Protein AF-A0A2T1E8F5-F1 (afdb_monomer)

Mean predicted aligned error: 16.67 Å

Solvent-accessible surface area (backbone atoms only — not comparable to full-atom values): 5632 Å² total; per-residue (Å²): 138,82,84,78,82,75,80,77,85,62,57,87,89,65,60,66,88,78,55,80,90,68,93,83,65,95,81,70,78,80,75,82,84,77,86,71,56,72,72,56,43,74,75,36,88,45,74,65,56,48,49,52,54,53,50,51,49,51,52,56,44,69,76,50,71,90,74,71,87,84,70,84,89,74,82,87,77,135

Secondary structure (DSSP, 8-state):
-------TTS-GGG-GGGS-----STT-------PPPHHHHHH--SHHHHHHHHHHHHHHHHH-GGGSSSSS------

Foldseek 3Di:
DDDDPPPPPDDPVPPPVPDDDDDDDDPDPPDPDDDDDPVVCVVQVDPVSVVVVVVVVVVVCVVPVPPDPPPPPDDDDD

pLDDT: mean 72.71, std 16.67, range [36.97, 95.19]

Sequence (78 aa):
MSQTFEDDDLRPEYDFTKLPVVARGQGRKKSTLIQLDPDVAAIFPDSGAVNEGLRLLMRLIQQSPSQLNANITVTSPK

Structure (mmCIF, N/CA/C/O backbone):
data_AF-A0A2T1E8F5-F1
#
_entry.id   AF-A0A2T1E8F5-F1
#
loop_
_atom_site.group_PDB
_atom_site.id
_atom_site.type_symbol
_atom_site.label_atom_id
_atom_site.label_alt_id
_atom_site.label_comp_id
_atom_site.label_asym_id
_atom_site.label_entity_id
_atom_site.label_seq_id
_atom_site.pdbx_PDB_ins_code
_atom_site.Cartn_x
_atom_site.Cartn_y
_atom_site.Cartn_z
_atom_site.occupancy
_atom_site.B_iso_or_equiv
_atom_site.auth_seq_id
_atom_site.auth_comp_id
_atom_site.auth_asym_id
_atom_site.auth_atom_id
_atom_site.pdbx_PDB_model_num
ATOM 1 N N . MET A 1 1 ? 42.331 -0.179 -43.562 1.00 37.72 1 MET A N 1
ATOM 2 C CA . MET A 1 1 ? 41.727 -1.187 -42.668 1.00 37.72 1 MET A CA 1
ATOM 3 C C . MET A 1 1 ? 40.424 -0.608 -42.156 1.00 37.72 1 MET A C 1
ATOM 5 O O . MET A 1 1 ? 40.452 0.196 -41.236 1.00 37.72 1 MET A O 1
ATOM 9 N N . SER A 1 2 ? 39.318 -0.928 -42.822 1.00 44.78 2 SER A N 1
ATOM 10 C CA . SER A 1 2 ? 37.976 -0.521 -42.404 1.00 44.78 2 SER A CA 1
ATOM 11 C C . SER A 1 2 ? 37.336 -1.755 -41.791 1.00 44.78 2 SER A C 1
ATOM 13 O O . SER A 1 2 ? 37.082 -2.719 -42.504 1.00 44.78 2 SER A O 1
ATOM 15 N N . GLN A 1 3 ? 37.190 -1.772 -40.471 1.00 48.53 3 GLN A N 1
ATOM 16 C CA . GLN A 1 3 ? 36.566 -2.881 -39.763 1.00 48.53 3 GLN A CA 1
ATOM 17 C C . GLN A 1 3 ? 35.059 -2.624 -39.754 1.00 48.53 3 GLN A C 1
ATOM 19 O O . GLN A 1 3 ? 34.570 -1.824 -38.959 1.00 48.53 3 GLN A O 1
ATOM 24 N N . THR A 1 4 ? 34.344 -3.221 -40.709 1.00 45.28 4 THR A N 1
ATOM 25 C CA . THR A 1 4 ? 32.888 -3.346 -40.648 1.00 45.28 4 THR A CA 1
ATOM 26 C C . THR A 1 4 ? 32.587 -4.431 -39.620 1.00 45.28 4 THR A C 1
ATOM 28 O O . THR A 1 4 ? 33.029 -5.571 -39.743 1.00 45.28 4 THR A O 1
ATOM 31 N N . PHE A 1 5 ? 31.943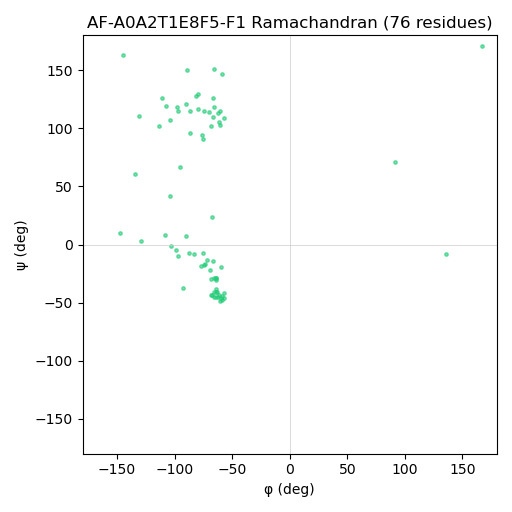 -4.040 -38.525 1.00 55.09 5 PHE A N 1
ATOM 32 C CA . PHE A 1 5 ? 31.418 -4.977 -37.543 1.00 55.09 5 PHE A CA 1
ATOM 33 C C . PHE A 1 5 ? 30.162 -5.583 -38.165 1.00 55.09 5 PHE A C 1
ATOM 35 O O . PHE A 1 5 ? 29.089 -4.992 -38.092 1.00 55.09 5 PHE A O 1
ATOM 42 N N . GLU A 1 6 ? 30.334 -6.697 -38.869 1.00 59.09 6 GLU A N 1
ATOM 43 C CA . GLU A 1 6 ? 29.221 -7.518 -39.330 1.00 59.09 6 GLU A CA 1
ATOM 44 C C . GLU A 1 6 ? 28.487 -8.035 -38.083 1.00 59.09 6 GLU A C 1
ATOM 46 O O . GLU A 1 6 ? 29.030 -8.809 -37.295 1.00 59.09 6 GLU A O 1
ATOM 51 N N . ASP A 1 7 ? 27.255 -7.569 -37.897 1.00 57.12 7 ASP A N 1
ATOM 52 C CA . ASP A 1 7 ? 26.275 -7.975 -36.876 1.00 57.12 7 ASP A CA 1
ATOM 53 C C . ASP A 1 7 ? 25.778 -9.430 -37.105 1.00 57.12 7 ASP A C 1
ATOM 55 O O . ASP A 1 7 ? 24.671 -9.797 -36.730 1.00 57.12 7 ASP A O 1
ATOM 59 N N . ASP A 1 8 ? 26.568 -10.263 -37.790 1.00 56.19 8 ASP A N 1
ATOM 60 C CA . ASP A 1 8 ? 26.080 -11.408 -38.579 1.00 56.19 8 ASP A CA 1
ATOM 61 C C . ASP A 1 8 ? 26.189 -12.768 -37.859 1.00 56.19 8 ASP A C 1
ATOM 63 O O . ASP A 1 8 ? 25.683 -13.778 -38.336 1.00 56.19 8 ASP A O 1
ATOM 67 N N . ASP A 1 9 ? 26.785 -12.808 -36.662 1.00 68.69 9 ASP A N 1
ATOM 68 C CA . ASP A 1 9 ? 26.873 -14.030 -35.835 1.00 68.69 9 ASP A CA 1
ATOM 69 C C . ASP A 1 9 ? 25.869 -14.056 -34.663 1.00 68.69 9 ASP A C 1
ATOM 71 O O . ASP A 1 9 ? 25.808 -15.019 -33.888 1.00 68.69 9 ASP A O 1
ATOM 75 N N . LEU A 1 10 ? 25.061 -13.005 -34.497 1.00 73.06 10 LEU A N 1
ATOM 76 C CA . LEU A 1 10 ? 24.026 -12.954 -33.467 1.00 73.06 10 LEU A CA 1
ATOM 77 C C . LEU A 1 10 ? 22.741 -13.594 -33.980 1.00 73.06 10 LEU A C 1
ATOM 79 O O . LEU A 1 10 ? 22.081 -13.105 -34.894 1.00 73.06 10 LEU A O 1
ATOM 83 N N . ARG A 1 11 ? 22.347 -14.706 -33.351 1.00 77.50 11 ARG A N 1
ATOM 84 C CA . ARG A 1 11 ? 21.043 -15.310 -33.630 1.00 77.50 11 ARG A CA 1
ATOM 85 C C . ARG A 1 11 ? 19.920 -14.299 -33.334 1.00 77.50 11 ARG A C 1
ATOM 87 O O . ARG A 1 11 ? 20.034 -13.555 -32.358 1.00 77.50 11 ARG A O 1
ATOM 94 N N . PRO A 1 12 ? 18.801 -14.313 -34.082 1.00 72.94 12 PRO A N 1
ATOM 95 C CA . PRO A 1 12 ? 17.718 -13.332 -33.938 1.00 72.94 12 PRO A CA 1
ATOM 96 C C . PRO A 1 12 ? 17.075 -13.292 -32.542 1.00 72.94 12 PRO A C 1
ATOM 98 O O . PRO A 1 12 ? 16.437 -12.303 -32.184 1.00 72.94 12 PRO A O 1
ATOM 101 N N . GLU A 1 13 ? 17.234 -14.342 -31.730 1.00 77.50 13 GLU A N 1
ATOM 102 C CA . GLU A 1 13 ? 16.779 -14.364 -30.336 1.00 77.50 13 GLU A CA 1
ATOM 103 C C . GLU A 1 13 ? 17.643 -13.507 -29.390 1.00 77.50 13 GLU A C 1
ATOM 105 O O . GLU A 1 13 ? 17.201 -13.179 -28.289 1.00 77.50 13 GLU A O 1
ATOM 110 N N . TYR A 1 14 ? 18.853 -13.126 -29.804 1.00 70.06 14 TYR A N 1
ATOM 111 C CA . TYR A 1 14 ? 19.822 -12.359 -29.017 1.00 70.06 14 TYR A CA 1
ATOM 112 C C . TYR A 1 14 ? 19.898 -10.886 -29.451 1.00 70.06 14 TYR A C 1
ATOM 114 O O . TYR A 1 14 ? 20.968 -10.287 -29.503 1.00 70.06 14 TYR A O 1
ATOM 122 N N . ASP A 1 15 ? 18.746 -10.267 -29.715 1.00 79.62 15 ASP A N 1
ATOM 123 C CA . ASP A 1 15 ? 18.663 -8.820 -29.925 1.00 79.62 15 ASP A CA 1
ATOM 124 C C . ASP A 1 15 ? 18.764 -8.067 -28.587 1.00 79.62 15 ASP A C 1
ATOM 126 O O . ASP A 1 15 ? 17.782 -7.847 -27.868 1.00 79.62 15 ASP A O 1
ATOM 130 N N . PHE A 1 16 ? 19.984 -7.654 -28.251 1.00 74.94 16 PHE A N 1
ATOM 131 C CA . PHE A 1 16 ? 20.269 -6.913 -27.027 1.00 74.94 16 PHE A CA 1
ATOM 132 C C . PHE A 1 16 ? 19.747 -5.468 -27.047 1.00 74.94 16 PHE A C 1
ATOM 134 O O . PHE A 1 16 ? 19.651 -4.858 -25.981 1.00 74.94 16 PHE A O 1
ATOM 141 N N . THR A 1 17 ? 19.349 -4.922 -28.205 1.00 76.62 17 THR A N 1
ATOM 142 C CA . THR A 1 17 ? 18.783 -3.560 -28.303 1.00 76.62 17 THR A CA 1
ATOM 143 C C . THR A 1 17 ? 17.398 -3.458 -27.660 1.00 76.62 17 THR A C 1
ATOM 145 O O . THR A 1 17 ? 16.978 -2.381 -27.237 1.00 76.62 17 THR A O 1
ATOM 148 N N . LYS A 1 18 ? 16.706 -4.595 -27.523 1.00 74.19 18 LYS A N 1
ATOM 149 C CA . LYS A 1 18 ? 15.390 -4.711 -26.879 1.00 74.19 18 LYS A CA 1
ATOM 150 C C . LYS A 1 18 ? 15.467 -4.928 -25.369 1.00 74.19 18 LYS A C 1
ATOM 152 O O . LYS A 1 18 ? 14.428 -4.938 -24.705 1.00 74.19 18 LYS A O 1
ATOM 157 N N . LEU A 1 19 ? 16.659 -5.137 -24.806 1.00 74.19 19 LEU A N 1
ATOM 158 C CA . LEU A 1 19 ? 16.786 -5.395 -23.376 1.00 74.19 19 LEU A CA 1
ATOM 159 C C . LEU A 1 19 ? 16.712 -4.091 -22.568 1.00 74.19 19 LEU A C 1
ATOM 161 O O . LEU A 1 19 ? 17.460 -3.149 -22.835 1.00 74.19 19 LEU A O 1
ATOM 165 N N . PRO A 1 20 ? 15.867 -4.027 -21.523 1.00 74.19 20 PRO A N 1
ATOM 166 C CA . PRO A 1 20 ? 15.825 -2.871 -20.644 1.00 74.19 20 PRO A CA 1
ATOM 167 C C . PRO A 1 20 ? 17.137 -2.758 -19.860 1.00 74.19 20 PRO A C 1
ATOM 169 O O . PRO A 1 20 ? 17.558 -3.691 -19.167 1.00 74.19 20 PRO A O 1
ATOM 172 N N . VAL A 1 21 ? 17.774 -1.587 -19.931 1.00 72.19 21 VAL A N 1
ATOM 173 C CA . VAL A 1 21 ? 18.988 -1.291 -19.163 1.00 72.19 21 VAL A CA 1
ATOM 174 C C . VAL A 1 21 ? 18.630 -1.215 -17.681 1.00 72.19 21 VAL A C 1
ATOM 176 O O . VAL A 1 21 ? 18.097 -0.223 -17.188 1.00 72.19 21 VAL A O 1
ATOM 179 N N . VAL A 1 22 ? 18.932 -2.284 -16.946 1.00 71.56 22 VAL A N 1
ATOM 180 C CA . VAL A 1 22 ? 18.772 -2.337 -15.491 1.00 71.56 22 VAL A CA 1
ATOM 181 C C . VAL A 1 22 ? 20.108 -2.050 -14.814 1.00 71.56 22 VAL A C 1
ATOM 183 O O . VAL A 1 22 ? 21.061 -2.812 -14.957 1.00 71.56 22 VAL A O 1
ATOM 186 N N . ALA A 1 23 ? 20.188 -0.977 -14.024 1.00 69.75 23 ALA A N 1
ATOM 187 C CA . ALA A 1 23 ? 21.409 -0.611 -13.304 1.00 69.75 23 ALA A CA 1
ATOM 188 C C . ALA A 1 23 ? 21.873 -1.762 -12.393 1.00 69.75 23 ALA A C 1
ATOM 190 O O . ALA A 1 23 ? 21.213 -2.058 -11.394 1.00 69.75 23 ALA A O 1
ATOM 191 N N . ARG A 1 24 ? 22.976 -2.444 -12.740 1.00 65.00 24 ARG A N 1
ATOM 192 C CA . ARG A 1 24 ? 23.632 -3.487 -11.930 1.00 65.00 24 ARG A CA 1
ATOM 193 C C . ARG A 1 24 ? 24.794 -2.856 -11.146 1.00 65.00 24 ARG A C 1
ATOM 195 O O . ARG A 1 24 ? 25.747 -2.401 -11.756 1.00 65.00 24 ARG A O 1
ATOM 202 N N . GLY A 1 25 ? 24.727 -2.825 -9.809 1.00 66.06 25 GLY A N 1
ATOM 203 C CA . GLY A 1 25 ? 25.824 -2.310 -8.969 1.00 66.06 25 GLY A CA 1
ATOM 204 C C . GLY A 1 25 ? 25.455 -2.056 -7.500 1.00 66.06 25 GLY A C 1
ATOM 205 O O . GLY A 1 25 ? 24.279 -2.132 -7.125 1.00 66.06 25 GLY A O 1
ATOM 206 N N . GLN A 1 26 ? 26.468 -1.769 -6.671 1.00 57.81 26 GLN A N 1
ATOM 207 C CA . GLN A 1 26 ? 26.298 -1.269 -5.298 1.00 57.81 26 GLN A CA 1
ATOM 208 C C . GLN A 1 26 ? 25.665 0.126 -5.360 1.00 57.81 26 GLN A C 1
ATOM 210 O O . GLN A 1 26 ? 26.219 1.031 -5.970 1.00 57.81 26 GLN A O 1
ATOM 215 N N . GLY A 1 27 ? 24.471 0.282 -4.788 1.00 61.22 27 GLY A N 1
ATOM 216 C CA . GLY A 1 27 ? 23.658 1.499 -4.920 1.00 61.22 27 GLY A CA 1
ATOM 217 C C . GLY A 1 27 ? 22.179 1.224 -5.185 1.00 61.22 27 GLY A C 1
ATOM 218 O O . GLY A 1 27 ? 21.352 2.130 -5.104 1.00 61.22 27 GLY A O 1
ATOM 219 N N . ARG A 1 28 ? 21.803 -0.038 -5.435 1.00 62.41 28 ARG A N 1
ATOM 220 C CA . ARG A 1 28 ? 20.392 -0.428 -5.392 1.00 62.41 28 ARG A CA 1
ATOM 221 C C . ARG A 1 28 ? 19.835 -0.185 -3.994 1.00 62.41 28 ARG A C 1
ATOM 223 O O . ARG A 1 28 ? 20.203 -0.886 -3.052 1.00 62.41 28 ARG A O 1
ATOM 230 N N . LYS A 1 29 ? 18.884 0.743 -3.879 1.00 66.31 29 LYS A N 1
ATOM 231 C CA . LYS A 1 29 ? 17.933 0.729 -2.768 1.00 66.31 29 LYS A CA 1
ATOM 232 C C . LYS A 1 29 ? 17.168 -0.585 -2.890 1.00 66.31 29 LYS A C 1
ATOM 234 O O . LYS A 1 29 ? 16.382 -0.752 -3.820 1.00 66.31 29 LYS A O 1
ATOM 239 N N . LYS A 1 30 ? 17.462 -1.554 -2.019 1.00 67.38 30 LYS A N 1
A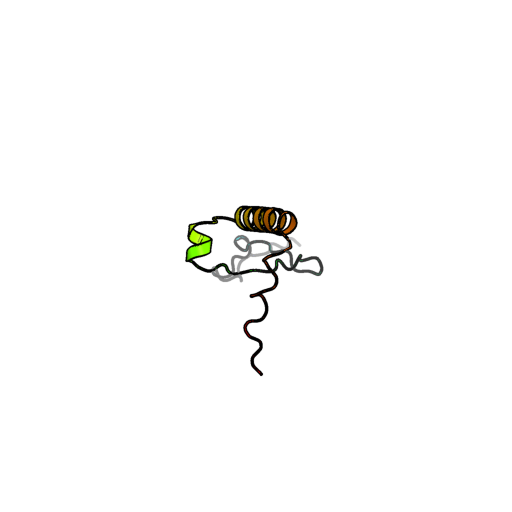TOM 240 C CA . LYS A 1 30 ? 16.613 -2.738 -1.875 1.00 67.38 30 LYS A CA 1
ATOM 241 C C . LYS A 1 30 ? 15.248 -2.215 -1.441 1.00 67.38 30 LYS A C 1
ATOM 243 O O . LYS A 1 30 ? 15.096 -1.778 -0.307 1.00 67.38 30 LYS A O 1
ATOM 248 N N . SER A 1 31 ? 14.304 -2.167 -2.375 1.00 68.38 31 SER A N 1
ATOM 249 C CA . SER A 1 31 ? 12.919 -1.875 -2.041 1.00 68.38 31 SER A CA 1
ATOM 250 C C . SER A 1 31 ? 12.398 -3.092 -1.293 1.00 68.38 31 SER A C 1
ATOM 252 O O . SER A 1 31 ? 12.378 -4.189 -1.855 1.00 68.38 31 SER A O 1
ATOM 254 N N . THR A 1 32 ? 12.072 -2.935 -0.014 1.00 76.56 32 THR A N 1
ATOM 255 C CA . THR A 1 32 ? 11.417 -3.998 0.745 1.00 76.56 32 THR A CA 1
ATOM 256 C C . THR A 1 32 ? 10.028 -4.187 0.150 1.00 76.56 32 THR A C 1
ATOM 258 O O . THR A 1 32 ? 9.183 -3.302 0.255 1.00 76.56 32 THR A O 1
ATOM 261 N N . LEU A 1 33 ? 9.813 -5.314 -0.526 1.00 79.81 33 LEU A N 1
ATOM 262 C CA . LEU A 1 33 ? 8.504 -5.680 -1.051 1.00 79.81 33 LEU A CA 1
ATOM 263 C C . LEU A 1 33 ? 7.679 -6.246 0.104 1.00 79.81 33 LEU A C 1
ATOM 265 O O . LEU A 1 33 ? 8.049 -7.266 0.682 1.00 79.81 33 LEU A O 1
ATOM 269 N N . ILE A 1 34 ? 6.591 -5.563 0.447 1.00 81.19 34 ILE A N 1
ATOM 270 C CA . ILE A 1 34 ? 5.594 -6.045 1.402 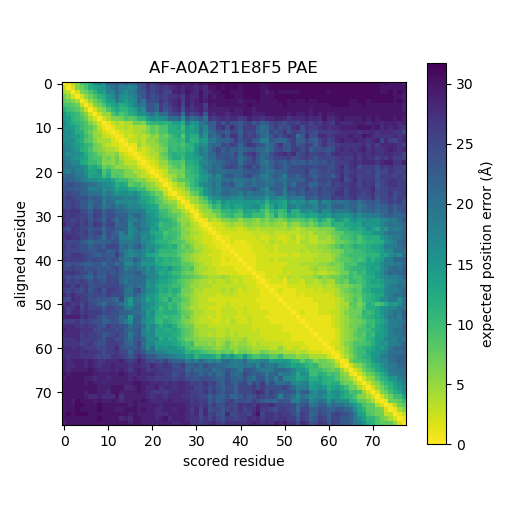1.00 81.19 34 ILE A CA 1
ATOM 271 C C . ILE A 1 34 ? 4.353 -6.413 0.600 1.00 81.19 34 ILE A C 1
ATOM 273 O O . ILE A 1 34 ? 3.791 -5.568 -0.097 1.00 81.19 34 ILE A O 1
ATOM 277 N N . GLN A 1 35 ? 3.960 -7.681 0.670 1.00 87.56 35 GLN A N 1
ATOM 278 C CA . GLN A 1 35 ? 2.719 -8.151 0.076 1.00 87.56 35 GLN A CA 1
ATOM 279 C C . GLN A 1 35 ? 1.568 -7.828 1.030 1.00 87.56 35 GLN A C 1
ATOM 281 O O . GLN A 1 35 ? 1.641 -8.146 2.215 1.00 87.56 35 GLN A O 1
ATOM 286 N N . LEU A 1 36 ? 0.534 -7.176 0.506 1.00 88.62 36 LEU A N 1
ATOM 287 C CA . LEU A 1 36 ? -0.722 -6.964 1.217 1.00 88.62 36 LEU A CA 1
ATOM 288 C C . LEU A 1 36 ? -1.662 -8.136 0.937 1.00 88.62 36 LEU A C 1
ATOM 290 O O . LEU A 1 36 ? -1.614 -8.727 -0.147 1.00 88.62 36 LEU A O 1
ATOM 294 N N . ASP A 1 37 ? -2.528 -8.437 1.898 1.00 91.69 37 ASP A N 1
ATOM 295 C CA . ASP A 1 37 ? -3.627 -9.373 1.687 1.00 91.69 37 ASP A CA 1
ATOM 296 C C . ASP A 1 37 ? -4.629 -8.809 0.655 1.00 91.69 37 ASP A C 1
ATOM 298 O O . ASP A 1 37 ? -4.736 -7.586 0.485 1.00 91.69 37 ASP A O 1
ATOM 302 N N . PRO A 1 38 ? -5.333 -9.675 -0.100 1.00 90.06 38 PRO A N 1
ATOM 303 C CA . PRO A 1 38 ? -6.158 -9.256 -1.237 1.00 90.06 38 PRO A CA 1
ATOM 304 C C . PRO A 1 38 ? -7.343 -8.362 -0.849 1.00 90.06 38 PRO A C 1
ATOM 306 O O . PRO A 1 38 ? -7.765 -7.521 -1.639 1.00 90.06 38 PRO A O 1
ATOM 309 N N . ASP A 1 39 ? -7.869 -8.517 0.360 1.00 92.12 39 ASP A N 1
ATOM 310 C CA . ASP A 1 39 ? -8.906 -7.665 0.942 1.00 92.12 39 ASP A CA 1
ATOM 311 C C . ASP A 1 39 ? -8.380 -6.254 1.249 1.00 92.12 39 ASP A C 1
ATOM 313 O O . ASP A 1 39 ? -9.021 -5.260 0.908 1.00 92.12 39 ASP A O 1
ATOM 317 N N . VAL A 1 40 ? -7.176 -6.153 1.815 1.00 89.31 40 VAL A N 1
ATOM 318 C CA . VAL A 1 40 ? -6.512 -4.876 2.097 1.00 89.31 40 VAL A CA 1
ATOM 319 C C . VAL A 1 40 ? -6.137 -4.175 0.795 1.00 89.31 40 VAL A C 1
ATOM 321 O O . VAL A 1 40 ? -6.389 -2.982 0.655 1.00 89.31 40 VAL A O 1
ATOM 324 N N . ALA A 1 41 ? -5.599 -4.902 -0.186 1.00 90.94 41 ALA A N 1
ATOM 325 C CA . ALA A 1 41 ? -5.246 -4.350 -1.494 1.00 90.94 41 ALA A CA 1
ATOM 326 C C . ALA A 1 41 ? -6.471 -3.879 -2.302 1.00 90.94 41 ALA A C 1
ATOM 328 O O . ALA A 1 41 ? -6.362 -2.943 -3.092 1.00 90.94 41 ALA A O 1
ATOM 329 N N . ALA A 1 42 ? -7.644 -4.493 -2.099 1.00 91.31 42 ALA A N 1
ATOM 330 C CA . ALA A 1 42 ? -8.889 -4.048 -2.728 1.00 91.31 42 ALA A CA 1
ATOM 331 C C . ALA A 1 42 ? -9.368 -2.687 -2.192 1.00 91.31 42 ALA A C 1
ATOM 333 O O . ALA A 1 42 ? -10.014 -1.932 -2.917 1.00 91.31 42 ALA A O 1
ATOM 334 N N . ILE A 1 43 ? -9.053 -2.373 -0.932 1.00 93.31 43 ILE A N 1
ATOM 335 C CA . ILE A 1 43 ? -9.444 -1.121 -0.269 1.00 93.31 43 ILE A CA 1
ATOM 336 C C . ILE A 1 43 ? -8.350 -0.051 -0.411 1.00 93.31 43 ILE A C 1
ATOM 338 O O . ILE A 1 43 ? -8.657 1.128 -0.590 1.00 93.31 43 ILE A O 1
ATOM 342 N N . PHE A 1 44 ? -7.077 -0.449 -0.350 1.00 92.12 44 PHE A N 1
ATOM 343 C CA . PHE A 1 44 ? -5.917 0.436 -0.411 1.00 92.12 44 PHE A CA 1
ATOM 344 C C . PHE A 1 44 ? -5.108 0.185 -1.695 1.00 92.12 44 PHE A C 1
ATOM 346 O O . PHE A 1 44 ? -4.322 -0.763 -1.748 1.00 92.12 44 PHE A O 1
ATOM 353 N N . PRO A 1 45 ? -5.249 1.042 -2.724 1.00 85.25 45 PRO A N 1
ATOM 354 C CA . PRO A 1 45 ? -4.640 0.815 -4.037 1.00 85.25 45 PRO A CA 1
ATOM 355 C C . PRO A 1 45 ? -3.123 1.053 -4.071 1.00 85.25 45 PRO A C 1
ATOM 357 O O . PRO A 1 45 ? -2.455 0.602 -5.001 1.00 85.25 45 PRO A O 1
ATOM 360 N N . ASP A 1 46 ? -2.564 1.766 -3.087 1.00 88.56 46 ASP A N 1
ATOM 361 C CA . ASP A 1 46 ? -1.139 2.084 -3.031 1.00 88.56 46 ASP A CA 1
ATOM 362 C C . ASP A 1 46 ? -0.576 2.103 -1.599 1.00 88.56 46 ASP A C 1
ATOM 364 O O . ASP A 1 46 ? -1.293 2.196 -0.598 1.00 88.56 46 ASP A O 1
ATOM 368 N N . SER A 1 47 ? 0.754 2.035 -1.503 1.00 88.81 47 SER A N 1
ATOM 369 C CA . SER A 1 47 ? 1.473 2.045 -0.225 1.00 88.81 47 SER A CA 1
ATOM 370 C C . SER A 1 47 ? 1.305 3.344 0.571 1.0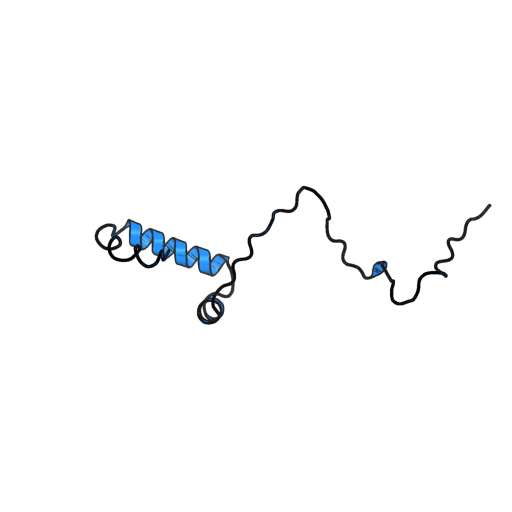0 88.81 47 SER A C 1
ATOM 372 O O . SER A 1 47 ? 1.401 3.335 1.794 1.00 88.81 47 SER A O 1
ATOM 374 N N . GLY A 1 48 ? 1.086 4.473 -0.103 1.00 91.25 48 GLY A N 1
ATOM 375 C CA . GLY A 1 48 ? 0.802 5.756 0.532 1.00 91.25 48 GLY A CA 1
ATOM 376 C C . GLY A 1 48 ? -0.537 5.731 1.264 1.00 91.25 48 GLY A C 1
ATOM 377 O O . GLY A 1 48 ? -0.583 6.113 2.431 1.00 91.25 48 GLY A O 1
ATOM 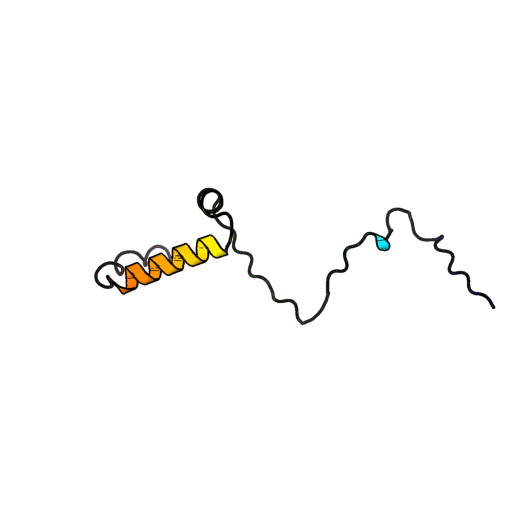378 N N . ALA A 1 49 ? -1.586 5.197 0.636 1.00 92.69 49 ALA A N 1
ATOM 379 C CA . ALA A 1 49 ? -2.908 5.045 1.240 1.00 92.69 49 ALA A CA 1
ATOM 380 C C . ALA A 1 49 ? -2.864 4.180 2.514 1.00 92.69 49 ALA A C 1
ATOM 382 O O . ALA A 1 49 ? -3.414 4.569 3.546 1.00 92.69 49 ALA A O 1
ATOM 383 N N . VAL A 1 50 ? -2.135 3.056 2.477 1.00 93.12 50 VAL A N 1
ATOM 384 C CA . VAL A 1 50 ? -1.902 2.213 3.665 1.00 93.12 50 VAL A CA 1
ATOM 385 C C . VAL A 1 50 ? -1.172 2.994 4.758 1.00 93.12 50 VAL A C 1
ATOM 387 O O . VAL A 1 50 ? -1.591 3.000 5.915 1.00 93.12 50 VAL A O 1
ATOM 390 N N . ASN A 1 51 ? -0.092 3.689 4.399 1.00 93.75 51 ASN A N 1
ATOM 391 C CA . ASN A 1 51 ? 0.720 4.429 5.360 1.00 93.75 51 ASN A CA 1
ATOM 392 C C . ASN A 1 51 ? -0.063 5.559 6.037 1.00 93.75 51 ASN A C 1
ATOM 394 O O . ASN A 1 51 ? 0.070 5.748 7.246 1.00 93.75 51 ASN A O 1
ATOM 398 N N . GLU A 1 52 ? -0.886 6.2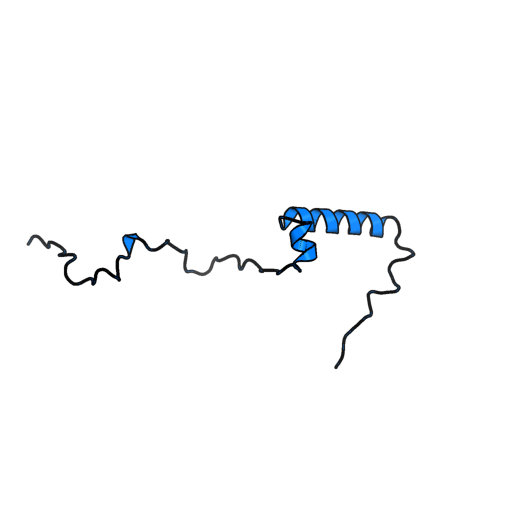96 5.295 1.00 94.88 52 GLU A N 1
ATOM 399 C CA . GLU A 1 52 ? -1.733 7.346 5.864 1.00 94.88 52 GLU A CA 1
ATOM 400 C C . GLU A 1 52 ? -2.802 6.770 6.799 1.00 94.88 52 GLU A C 1
ATOM 402 O O . GLU A 1 52 ? -2.994 7.295 7.898 1.00 94.88 52 GLU A O 1
ATOM 407 N N . GLY A 1 53 ? -3.424 5.644 6.432 1.00 93.44 53 GLY A N 1
ATOM 408 C CA . GLY A 1 53 ? -4.361 4.934 7.306 1.00 93.44 53 GLY A CA 1
ATOM 409 C C . GLY A 1 53 ? -3.716 4.503 8.628 1.00 93.44 53 GLY A C 1
ATOM 410 O O . GLY A 1 53 ? -4.236 4.795 9.707 1.00 93.44 53 GLY A O 1
ATOM 411 N N . LEU A 1 54 ? -2.532 3.888 8.562 1.00 94.31 54 LEU A N 1
ATOM 412 C CA . LEU A 1 54 ? -1.780 3.478 9.752 1.00 94.31 54 LEU A CA 1
ATOM 413 C C . LEU A 1 54 ? -1.342 4.676 10.607 1.00 94.31 54 LEU A C 1
ATOM 415 O O . LEU A 1 54 ? -1.412 4.612 11.833 1.00 94.31 54 LEU A O 1
ATOM 419 N N . ARG A 1 55 ? -0.937 5.795 9.995 1.00 95.19 55 ARG A N 1
ATOM 420 C CA . ARG A 1 55 ? -0.595 7.033 10.719 1.00 95.19 55 ARG A CA 1
ATOM 421 C C . ARG A 1 55 ? -1.800 7.621 11.442 1.00 95.19 55 ARG A C 1
ATOM 423 O O . ARG A 1 55 ? -1.659 8.090 12.572 1.00 95.19 55 ARG A O 1
ATOM 430 N N . LEU A 1 56 ? -2.973 7.606 10.812 1.00 93.88 56 LEU A N 1
ATOM 431 C CA . LEU A 1 56 ? -4.212 8.045 11.446 1.00 93.88 56 LEU A CA 1
ATOM 432 C C . LEU A 1 56 ? -4.536 7.165 12.655 1.00 93.88 56 LEU A C 1
ATOM 434 O O . LEU A 1 56 ? -4.789 7.695 13.735 1.00 93.88 56 LEU A O 1
ATOM 438 N N . LEU A 1 57 ? -4.421 5.843 12.509 1.00 90.81 57 LEU A N 1
ATOM 439 C CA . LEU A 1 57 ? -4.590 4.907 13.617 1.00 90.81 57 LEU A CA 1
ATOM 440 C C . LEU A 1 57 ? -3.615 5.206 14.766 1.00 90.81 57 LEU A C 1
ATOM 442 O O . LEU A 1 57 ? -4.047 5.316 15.909 1.00 90.81 57 LEU A O 1
ATOM 446 N N . MET A 1 58 ? -2.329 5.432 14.480 1.00 92.06 58 MET A N 1
ATOM 447 C CA . MET A 1 58 ? -1.343 5.812 15.503 1.00 92.06 58 MET A CA 1
ATOM 448 C C . MET A 1 58 ? -1.742 7.089 16.253 1.00 92.06 58 MET A C 1
ATOM 450 O O . MET A 1 58 ? -1.610 7.143 17.473 1.00 92.06 58 MET A O 1
ATOM 454 N N . ARG A 1 59 ? -2.258 8.110 15.555 1.00 90.50 59 ARG A N 1
ATOM 455 C CA . ARG A 1 59 ? -2.721 9.357 16.190 1.00 90.50 59 ARG A CA 1
ATOM 456 C C . ARG A 1 59 ? -3.909 9.109 17.116 1.00 90.50 59 ARG A C 1
ATOM 458 O O . ARG A 1 59 ? -3.889 9.587 18.246 1.00 90.50 59 ARG A O 1
ATOM 465 N N . LEU A 1 60 ? -4.893 8.327 16.671 1.00 88.94 60 LEU A N 1
ATOM 466 C CA . LEU A 1 60 ? -6.061 7.967 17.482 1.00 88.94 60 LEU A CA 1
ATOM 467 C C . LEU A 1 60 ? -5.657 7.184 18.740 1.00 88.94 60 LEU A C 1
ATOM 469 O O . LEU A 1 60 ? -6.122 7.483 19.839 1.00 88.94 60 LEU A O 1
ATOM 473 N N . ILE A 1 61 ? -4.732 6.232 18.584 1.00 87.94 61 ILE A N 1
ATOM 474 C CA . ILE A 1 61 ? -4.134 5.459 19.680 1.00 87.94 61 ILE A CA 1
ATOM 475 C C . ILE A 1 61 ? -3.421 6.386 20.673 1.00 87.94 61 ILE A C 1
ATOM 477 O O . ILE A 1 61 ? -3.620 6.275 21.880 1.00 87.94 61 ILE A O 1
ATOM 481 N N . GLN A 1 62 ? -2.623 7.337 20.179 1.00 81.62 62 GLN A N 1
ATOM 482 C CA . GLN A 1 62 ? -1.868 8.267 21.020 1.00 81.62 62 GLN A CA 1
ATOM 483 C C . GLN A 1 62 ? -2.780 9.189 21.844 1.00 81.62 62 GLN A C 1
ATOM 485 O O . GLN A 1 62 ? -2.410 9.587 22.947 1.00 81.62 62 GLN A O 1
ATOM 490 N N . GLN A 1 63 ? -3.967 9.510 21.325 1.00 76.50 63 GLN A N 1
ATOM 491 C CA . GLN A 1 63 ? -4.980 10.310 22.017 1.00 76.50 63 GLN A CA 1
ATOM 492 C C . GLN A 1 63 ? -5.745 9.513 23.088 1.00 76.50 63 GLN A C 1
ATOM 494 O O . GLN A 1 63 ? -6.331 10.118 23.982 1.00 76.50 63 GLN A O 1
ATOM 499 N N . SER A 1 64 ? -5.715 8.176 23.029 1.00 64.75 64 SER A N 1
ATOM 500 C CA . SER A 1 64 ? -6.434 7.271 23.941 1.00 64.75 64 SER A CA 1
ATOM 501 C C . SER A 1 64 ? -5.536 6.118 24.432 1.00 64.75 64 SER A C 1
ATOM 503 O O . SER A 1 64 ? -5.843 4.948 24.191 1.00 64.75 64 SER A O 1
ATOM 505 N N . PRO A 1 65 ? -4.414 6.400 25.124 1.00 61.12 65 PRO A N 1
ATOM 506 C CA . PRO A 1 65 ? -3.400 5.390 25.450 1.00 61.12 65 PRO A CA 1
ATOM 507 C C . PRO A 1 65 ? -3.882 4.312 26.437 1.00 61.12 65 PRO A C 1
ATOM 509 O O . PRO A 1 65 ? -3.239 3.276 26.584 1.00 61.12 65 PRO A O 1
ATOM 512 N N . SER A 1 66 ? -5.009 4.533 27.113 1.00 58.09 66 SER A N 1
ATOM 513 C CA . SER A 1 66 ? -5.478 3.720 28.239 1.00 58.09 66 SER A CA 1
ATOM 514 C C . SER A 1 66 ? -6.071 2.354 27.864 1.00 58.09 66 SER A C 1
ATOM 516 O O . SER A 1 66 ? -6.409 1.608 28.778 1.00 58.09 66 SER A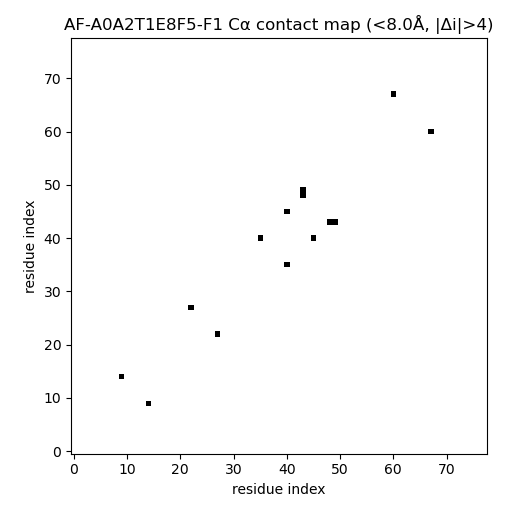 O 1
ATOM 518 N N . GLN A 1 67 ? -6.263 2.032 26.573 1.00 55.94 67 GLN A N 1
ATOM 519 C CA . GLN A 1 67 ? -7.044 0.848 26.153 1.00 55.94 67 GLN A CA 1
ATOM 520 C C . GLN A 1 67 ? -6.376 -0.104 25.137 1.00 55.94 67 GLN A C 1
ATOM 522 O O . GLN A 1 67 ? -7.007 -1.071 24.721 1.00 55.94 67 GLN A O 1
ATOM 527 N N . LEU A 1 68 ? -5.121 0.113 24.724 1.00 57.12 68 LEU A N 1
ATOM 528 C CA . LEU A 1 68 ? -4.500 -0.644 23.609 1.00 57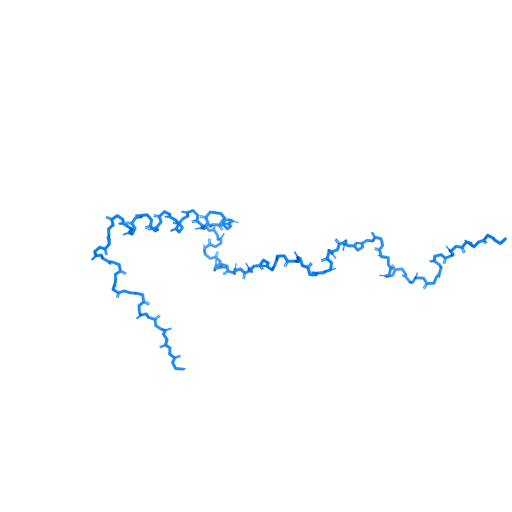.12 68 LEU A CA 1
ATOM 529 C C . LEU A 1 68 ? -3.424 -1.661 24.014 1.00 57.12 68 LEU A C 1
ATOM 531 O O . LEU A 1 68 ? -2.767 -2.271 23.175 1.00 57.12 68 LEU A O 1
ATOM 535 N N . ASN A 1 69 ? -3.264 -1.884 25.309 1.00 54.53 69 ASN A N 1
ATOM 536 C CA . ASN A 1 69 ? -2.292 -2.791 25.909 1.00 54.53 69 ASN A CA 1
ATOM 537 C C . ASN A 1 69 ? -2.802 -4.238 26.101 1.00 54.53 69 ASN A C 1
ATOM 539 O O . ASN A 1 69 ? -2.091 -5.043 26.696 1.00 54.53 69 ASN A O 1
ATOM 543 N N . ALA A 1 70 ? -3.989 -4.606 25.599 1.00 54.44 70 ALA A N 1
ATOM 544 C CA . ALA A 1 70 ? -4.613 -5.901 25.909 1.00 54.44 70 ALA A CA 1
ATOM 545 C C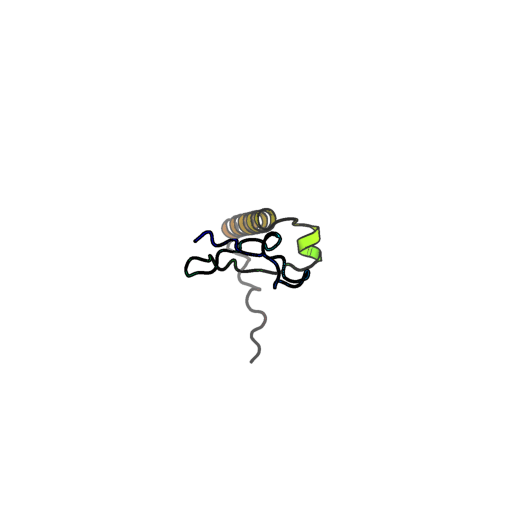 . ALA A 1 70 ? -4.391 -7.023 24.869 1.00 54.44 70 ALA A C 1
ATOM 547 O O . ALA A 1 70 ? -4.742 -8.168 25.140 1.00 54.44 70 ALA A O 1
ATOM 548 N N . ASN A 1 71 ? -3.838 -6.739 23.685 1.00 53.50 71 ASN A N 1
ATOM 549 C CA . ASN A 1 71 ? -3.995 -7.655 22.543 1.00 53.50 71 ASN A CA 1
ATOM 550 C C . ASN A 1 71 ? -2.816 -7.718 21.547 1.00 53.50 71 ASN A C 1
ATOM 552 O O . ASN A 1 71 ? -2.933 -8.388 20.526 1.00 53.50 71 ASN A O 1
ATOM 556 N N . ILE A 1 72 ? -1.654 -7.125 21.850 1.00 55.91 72 ILE A N 1
ATOM 557 C CA . ILE A 1 72 ? -0.438 -7.291 21.016 1.00 55.91 72 ILE A CA 1
ATOM 558 C C . ILE A 1 72 ? 0.336 -8.587 21.362 1.00 55.91 72 ILE A C 1
ATOM 560 O O . ILE A 1 72 ? 1.236 -8.996 20.633 1.00 55.91 72 ILE A O 1
ATOM 564 N N . THR A 1 73 ? -0.037 -9.296 22.434 1.00 48.06 73 THR A N 1
ATOM 565 C CA . THR A 1 73 ? 0.576 -10.579 22.821 1.00 48.06 73 THR A CA 1
ATOM 566 C C . THR A 1 73 ? -0.228 -11.760 22.281 1.00 48.06 73 THR A C 1
ATOM 568 O O . THR A 1 73 ? -0.826 -12.510 23.047 1.00 48.06 73 THR A O 1
ATOM 571 N N . VAL A 1 74 ? -0.268 -11.950 20.962 1.00 52.06 74 VAL A N 1
ATOM 572 C CA . VAL A 1 74 ? -0.732 -13.221 20.389 1.00 52.06 74 VAL A CA 1
ATOM 573 C C . VAL A 1 74 ? 0.274 -13.696 19.343 1.00 52.06 74 VAL A C 1
ATOM 575 O O . VAL A 1 74 ? 0.395 -13.127 18.265 1.00 52.06 74 VAL A O 1
ATOM 578 N N . THR A 1 75 ? 0.955 -14.785 19.717 1.00 46.31 75 THR A N 1
ATOM 579 C CA . THR A 1 75 ? 1.628 -15.759 18.841 1.00 46.31 75 THR A CA 1
ATOM 580 C C . THR A 1 75 ? 3.107 -15.511 18.516 1.00 46.31 75 THR A C 1
ATOM 582 O O . THR A 1 75 ? 3.494 -15.305 17.372 1.00 46.31 75 THR A O 1
ATOM 585 N N . SER A 1 76 ? 3.957 -15.712 19.529 1.00 40.56 76 SER A N 1
ATOM 586 C CA . SER A 1 76 ? 5.121 -16.596 19.357 1.00 40.56 76 SER A CA 1
ATOM 587 C C . SER A 1 76 ? 4.706 -18.017 19.745 1.00 40.56 76 SER A C 1
ATOM 589 O O . SER A 1 76 ? 4.347 -18.234 20.904 1.00 40.56 76 SER A O 1
ATOM 591 N N . PRO A 1 77 ? 4.802 -19.003 18.847 1.00 48.28 77 PRO A N 1
ATOM 592 C CA . PRO A 1 77 ? 5.006 -20.381 19.230 1.00 48.28 77 PRO A CA 1
ATOM 593 C C . PRO A 1 77 ? 6.412 -20.811 18.794 1.00 48.28 77 PRO A C 1
ATOM 595 O O . PRO A 1 77 ? 6.810 -20.619 17.651 1.00 48.28 77 PRO A O 1
ATOM 598 N N . LYS A 1 78 ? 7.136 -21.318 19.792 1.00 36.97 78 LYS A N 1
ATOM 599 C CA . LYS A 1 78 ? 8.242 -22.282 19.756 1.00 36.97 78 LYS A CA 1
ATOM 600 C C . LYS A 1 78 ? 8.782 -22.722 18.391 1.00 36.97 78 LYS A C 1
ATOM 602 O O . LYS A 1 78 ? 8.000 -23.311 17.616 1.00 36.97 78 LYS A O 1
#

Radius of gyration: 26.02 Å; Cα contacts (8 Å, |Δi|>4): 7; chains: 1; bounding box: 51×33×71 Å